Protein AF-A0A2D5ASS1-F1 (afdb_monomer)

Mean predicted aligned error: 7.37 Å

Secondary structure (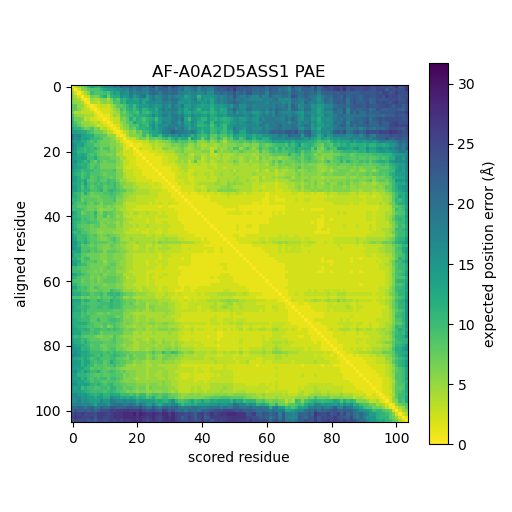DSSP, 8-state):
--HHHHHHHHHHHTT-HHHHHHHHHHHHHH-TT-HHHHHHHHHHHHHTT-HHHHHHHHHHHHHTT---HHHHHH-STTGGGTT-HHHHHHHHHHHHHH-GGG--

Radius of gyration: 13.67 Å; Cα contacts (8 Å, |Δi|>4): 107; chains: 1; bounding box: 31×24×42 Å

Sequence (104 aa):
MGVLVSLARVLTRLGLVEEGMKVDRRLVALMPRSPVVHYNLGCSLALTGRRRRALESLRQAIALGYDDPEFMRRDGDLACLRAEPVFAAMIAELVDRHSPISRN

Foldseek 3Di:
DPDLVCVLCVCVVVVNLVVSLVVLVVVCVVCVLALVSLQSNLLSCLQVVVQVSSLVSNVSSVVSPPQDLVCCQPPPSCVSVNPP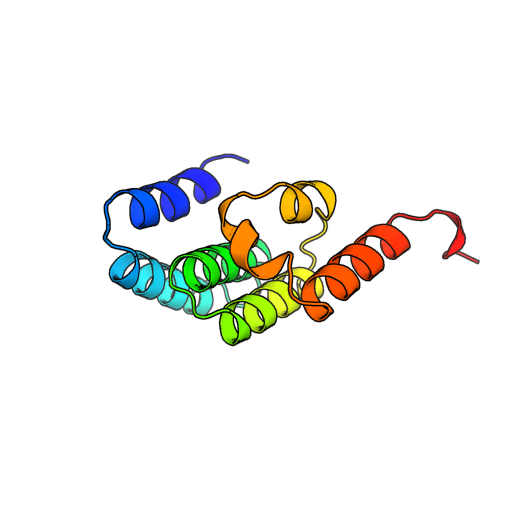VSNVVSSVVSVVVVDPPPPD

Structure (mmCIF, N/CA/C/O backbone):
data_AF-A0A2D5ASS1-F1
#
_entry.id   AF-A0A2D5ASS1-F1
#
loop_
_atom_site.group_PDB
_atom_site.id
_atom_site.type_symbol
_atom_site.label_atom_id
_atom_site.label_alt_id
_atom_site.label_comp_id
_atom_site.label_asym_id
_atom_site.label_entity_id
_atom_site.label_seq_id
_atom_site.pdbx_PDB_ins_code
_atom_site.Cartn_x
_atom_site.Cartn_y
_atom_site.Cartn_z
_atom_site.occupancy
_atom_site.B_iso_or_equiv
_atom_site.auth_seq_id
_atom_site.auth_comp_id
_atom_site.auth_asym_id
_atom_site.auth_atom_id
_atom_site.pdbx_PDB_model_num
ATOM 1 N N . MET A 1 1 ? -11.492 9.667 -11.702 1.00 41.19 1 MET A N 1
ATOM 2 C CA . MET A 1 1 ? -11.071 8.583 -10.784 1.00 41.19 1 MET A CA 1
ATOM 3 C C . MET A 1 1 ? -10.412 9.170 -9.525 1.00 41.19 1 MET A C 1
ATOM 5 O O . MET A 1 1 ? -9.208 9.070 -9.382 1.00 41.19 1 MET A O 1
ATOM 9 N N . GLY A 1 2 ? -11.154 9.850 -8.633 1.00 42.22 2 GLY A N 1
ATOM 10 C CA . GLY A 1 2 ? -10.546 10.624 -7.518 1.00 42.22 2 GLY A CA 1
ATOM 11 C C . GLY A 1 2 ? -11.245 10.523 -6.154 1.00 42.22 2 GLY A C 1
ATOM 12 O O . GLY A 1 2 ? -10.812 11.136 -5.179 1.00 42.22 2 GLY A O 1
ATOM 13 N N . VAL A 1 3 ? -12.325 9.745 -6.059 1.00 41.38 3 VAL A N 1
ATOM 14 C CA . VAL A 1 3 ? -13.168 9.716 -4.851 1.00 41.38 3 VAL A CA 1
ATOM 15 C C . VAL A 1 3 ? -12.657 8.694 -3.825 1.00 41.38 3 VAL A C 1
ATOM 17 O O . VAL A 1 3 ? -12.676 8.960 -2.628 1.00 41.38 3 VAL A O 1
ATOM 20 N N . LEU A 1 4 ? -12.105 7.561 -4.275 1.00 47.81 4 LEU A N 1
ATOM 21 C CA . LEU A 1 4 ? -11.665 6.477 -3.382 1.00 47.81 4 LEU A CA 1
ATOM 22 C C . LEU A 1 4 ? -10.315 6.757 -2.703 1.00 47.81 4 LEU A C 1
ATOM 24 O O . LEU A 1 4 ? -10.178 6.489 -1.512 1.00 47.81 4 LEU A O 1
ATOM 28 N N . VAL A 1 5 ? -9.375 7.393 -3.417 1.00 47.34 5 VAL A N 1
ATOM 29 C CA . VAL A 1 5 ? -8.119 7.923 -2.841 1.00 47.34 5 VAL A CA 1
ATOM 30 C C . VAL A 1 5 ? -8.423 8.904 -1.710 1.00 47.34 5 VAL A C 1
ATOM 32 O O . VAL A 1 5 ? -7.714 8.961 -0.711 1.00 47.34 5 VAL A O 1
ATOM 35 N N . SER A 1 6 ? -9.507 9.670 -1.841 1.00 50.38 6 SER A N 1
ATOM 36 C CA . SER A 1 6 ? -9.903 10.645 -0.831 1.00 50.38 6 SER A CA 1
ATOM 37 C C . SER A 1 6 ? -10.471 9.977 0.421 1.00 50.38 6 SER A C 1
ATOM 39 O O . SER A 1 6 ? -10.123 10.408 1.510 1.00 50.38 6 SER A O 1
ATOM 41 N N . LEU A 1 7 ? -11.265 8.906 0.309 1.00 57.72 7 LEU A N 1
ATOM 42 C CA . LEU A 1 7 ? -11.871 8.260 1.482 1.00 57.72 7 LEU A CA 1
ATOM 43 C C . LEU A 1 7 ? -10.841 7.536 2.363 1.00 57.72 7 LEU A C 1
ATOM 45 O O . LEU A 1 7 ? -10.804 7.772 3.569 1.00 57.72 7 LEU A O 1
ATOM 49 N N . ALA A 1 8 ? -9.973 6.713 1.767 1.00 54.66 8 ALA A N 1
ATOM 50 C CA . ALA A 1 8 ? -8.923 6.007 2.509 1.00 54.66 8 ALA A CA 1
ATOM 51 C C . ALA A 1 8 ? -7.939 7.000 3.157 1.00 54.66 8 ALA A C 1
ATOM 53 O O . ALA A 1 8 ? -7.634 6.909 4.344 1.00 54.66 8 ALA A O 1
ATOM 54 N N . ARG A 1 9 ? -7.536 8.041 2.416 1.00 57.50 9 ARG A N 1
ATOM 55 C CA . ARG A 1 9 ? -6.655 9.104 2.919 1.00 57.50 9 ARG A CA 1
ATOM 56 C C . ARG A 1 9 ? -7.307 9.955 4.012 1.00 57.50 9 ARG A C 1
ATOM 58 O O . ARG A 1 9 ? -6.605 10.400 4.916 1.00 57.50 9 ARG A O 1
ATOM 65 N N . VAL A 1 10 ? -8.618 10.203 3.945 1.00 58.94 10 VAL A N 1
ATOM 66 C CA . VAL A 1 10 ? -9.368 10.926 4.990 1.00 58.94 10 VAL A CA 1
ATOM 67 C C . VAL A 1 10 ? -9.429 10.098 6.273 1.00 58.94 10 VAL A C 1
ATOM 69 O O . VAL A 1 10 ? -9.150 10.636 7.341 1.00 58.94 10 VAL A O 1
ATOM 72 N N . LEU A 1 11 ? -9.702 8.795 6.179 1.00 55.88 11 LEU A N 1
ATOM 73 C CA . LEU A 1 11 ? -9.753 7.911 7.347 1.00 55.88 11 LEU A CA 1
ATOM 74 C C . LEU A 1 11 ? -8.377 7.742 8.004 1.00 55.88 11 LEU A C 1
ATOM 76 O O . LEU A 1 11 ? -8.273 7.816 9.228 1.00 55.88 11 LEU A O 1
ATOM 80 N N . THR A 1 12 ? -7.309 7.625 7.212 1.00 54.03 12 THR A N 1
ATOM 81 C CA . THR A 1 12 ? -5.952 7.530 7.763 1.00 54.03 12 THR A CA 1
ATOM 82 C C . THR A 1 12 ? -5.453 8.852 8.357 1.00 54.03 12 THR A C 1
ATOM 84 O O . THR A 1 12 ? -4.822 8.848 9.413 1.00 54.03 12 THR A O 1
ATOM 87 N N . ARG A 1 13 ? -5.762 10.006 7.741 1.00 55.50 13 ARG A N 1
ATOM 88 C CA . ARG A 1 13 ? -5.332 11.325 8.256 1.00 55.50 13 ARG A CA 1
ATOM 89 C C . ARG A 1 13 ? -6.046 11.758 9.532 1.00 55.50 13 ARG A C 1
ATOM 91 O O . ARG A 1 13 ? -5.490 12.562 10.271 1.00 55.50 13 ARG A O 1
ATOM 98 N N . LEU A 1 14 ? -7.240 11.238 9.808 1.00 57.44 14 LEU A N 1
ATOM 99 C CA . LEU A 1 14 ? -7.990 11.563 11.025 1.00 57.44 14 LEU A CA 1
ATOM 100 C C . LEU A 1 14 ? -7.486 10.815 12.276 1.00 57.44 14 LEU A C 1
ATOM 102 O O . LEU A 1 14 ? -8.125 10.885 13.319 1.00 57.44 14 LEU A O 1
ATOM 106 N N . GLY A 1 15 ? -6.363 10.086 12.199 1.00 55.19 15 GLY A N 1
ATOM 107 C CA . GLY A 1 15 ? -5.841 9.282 13.316 1.00 55.19 15 GLY A CA 1
ATOM 108 C C . GLY A 1 15 ? -6.645 8.004 13.579 1.00 55.19 15 GLY A C 1
ATOM 109 O O . GLY A 1 15 ? -6.324 7.231 14.475 1.00 55.19 15 GLY A O 1
ATOM 110 N N . LEU A 1 16 ? -7.658 7.742 12.753 1.00 62.00 16 LEU A N 1
ATOM 111 C CA . LEU A 1 16 ? -8.558 6.599 12.843 1.00 62.00 16 LEU A CA 1
ATOM 112 C C . LEU A 1 16 ? -8.057 5.435 11.987 1.00 62.00 16 LEU A C 1
ATOM 114 O O . LEU A 1 16 ? -8.838 4.762 11.317 1.00 62.00 16 LEU A O 1
ATOM 118 N N . VAL A 1 17 ? -6.746 5.195 11.980 1.00 62.62 17 VAL A N 1
ATOM 119 C CA . VAL A 1 17 ? -6.139 4.199 11.088 1.00 62.62 17 VAL A CA 1
ATOM 120 C C . VAL A 1 17 ? -6.716 2.794 11.332 1.00 62.62 17 VAL A C 1
ATOM 122 O O . VAL A 1 17 ? -6.888 2.017 10.395 1.00 62.62 17 VAL A O 1
ATOM 125 N N . GLU A 1 18 ? -7.134 2.490 12.566 1.00 65.44 18 GLU A N 1
ATOM 126 C CA . GLU A 1 18 ? -7.869 1.257 12.879 1.00 65.44 18 GLU A CA 1
ATOM 127 C C . GLU A 1 18 ? -9.295 1.214 12.301 1.00 65.44 18 GLU A C 1
ATOM 129 O O . GLU A 1 18 ? -9.735 0.156 11.844 1.00 65.44 18 GLU A O 1
ATOM 134 N N . GLU A 1 19 ? -10.017 2.337 12.264 1.00 67.06 19 GLU A N 1
ATOM 135 C CA . GLU A 1 19 ? -11.343 2.404 11.631 1.00 67.06 19 GLU A CA 1
ATOM 136 C C . GLU A 1 19 ? -11.233 2.342 10.106 1.00 67.06 19 GLU A C 1
ATOM 138 O O . GLU A 1 19 ? -12.023 1.649 9.466 1.00 67.06 19 GLU A O 1
ATOM 143 N N . GLY A 1 20 ? -10.205 2.973 9.525 1.00 68.81 20 GLY A N 1
ATOM 144 C CA . GLY A 1 20 ? -9.862 2.831 8.108 1.00 68.81 20 GLY A CA 1
ATOM 145 C C . GLY A 1 20 ? -9.679 1.364 7.725 1.00 68.81 20 GLY A C 1
ATOM 146 O O . GLY A 1 20 ? -10.312 0.877 6.793 1.00 68.81 20 GLY A O 1
ATOM 147 N N . MET A 1 21 ? -8.946 0.604 8.542 1.00 70.69 21 MET A N 1
ATOM 148 C CA . MET A 1 21 ? -8.798 -0.839 8.344 1.00 70.69 21 MET A CA 1
ATOM 149 C C . MET A 1 21 ? -10.113 -1.628 8.466 1.00 70.69 21 MET A C 1
ATOM 151 O O . MET A 1 21 ? -10.278 -2.638 7.775 1.00 70.69 21 MET A O 1
ATOM 155 N N . LYS A 1 22 ? -11.052 -1.230 9.338 1.00 75.12 22 LYS A N 1
ATOM 156 C CA . LYS A 1 22 ? -12.380 -1.875 9.425 1.00 75.12 22 LYS A CA 1
ATOM 157 C C . LYS A 1 22 ? -13.194 -1.621 8.157 1.00 75.12 22 LYS A C 1
ATOM 159 O O . LYS A 1 22 ? -13.821 -2.549 7.642 1.00 75.12 22 LYS A O 1
ATOM 164 N N . VAL A 1 23 ? -13.147 -0.393 7.641 1.00 72.81 23 VAL A N 1
ATOM 165 C CA . VAL A 1 23 ? -13.787 -0.014 6.377 1.00 72.81 23 VAL A CA 1
ATOM 166 C C . VAL A 1 23 ? -13.163 -0.781 5.215 1.00 72.81 23 VAL A C 1
ATOM 168 O O . VAL A 1 23 ? -13.898 -1.414 4.462 1.00 72.81 23 VAL A O 1
ATOM 171 N N . ASP A 1 24 ? -11.835 -0.832 5.122 1.00 71.81 24 ASP A N 1
ATOM 172 C CA . ASP A 1 24 ? -11.131 -1.551 4.056 1.00 71.81 24 ASP A CA 1
ATOM 173 C C . ASP A 1 24 ? -11.452 -3.048 4.070 1.00 71.81 24 ASP A C 1
ATOM 175 O O . ASP A 1 24 ? -11.736 -3.630 3.026 1.00 71.81 24 ASP A O 1
ATOM 179 N N . ARG A 1 25 ? -11.514 -3.688 5.246 1.00 74.19 25 ARG A N 1
ATOM 180 C CA . ARG A 1 25 ? -11.935 -5.099 5.352 1.00 74.19 25 ARG A CA 1
ATOM 181 C C . ARG A 1 25 ? -13.365 -5.317 4.875 1.00 74.19 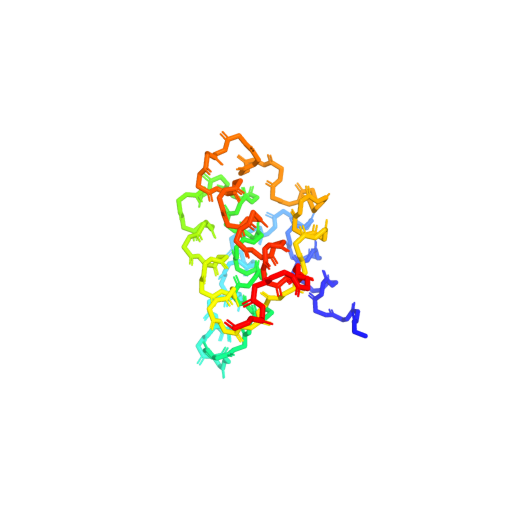25 ARG A C 1
ATOM 183 O O . ARG A 1 25 ? -13.646 -6.318 4.219 1.00 74.19 25 ARG A O 1
ATOM 190 N N . ARG A 1 26 ? -14.270 -4.390 5.192 1.00 78.69 26 ARG A N 1
ATOM 191 C CA . ARG A 1 26 ? -15.657 -4.458 4.724 1.00 78.69 26 ARG A CA 1
ATOM 192 C C . ARG A 1 26 ? -15.738 -4.234 3.216 1.00 78.69 26 ARG A C 1
ATOM 194 O O . ARG A 1 26 ? -16.489 -4.935 2.549 1.00 78.69 26 ARG A O 1
ATOM 201 N N . LEU A 1 27 ? -14.934 -3.326 2.669 1.00 76.81 27 LEU A N 1
ATOM 202 C CA . LEU A 1 27 ? -14.831 -3.104 1.229 1.00 76.81 27 LEU A CA 1
ATOM 203 C C . LEU A 1 27 ? -14.253 -4.322 0.508 1.00 76.81 27 LEU A C 1
ATOM 205 O O . LEU A 1 27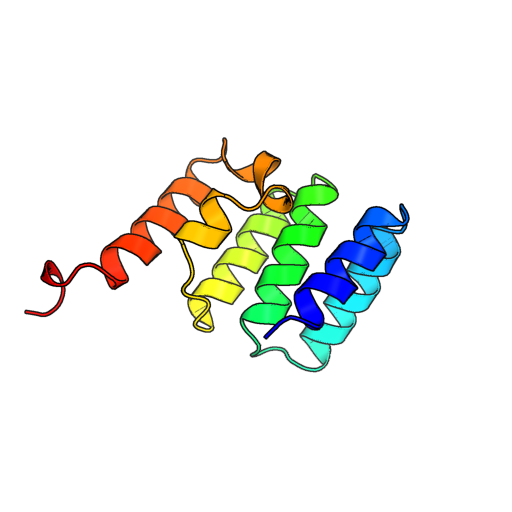 ? -14.782 -4.684 -0.535 1.00 76.81 27 LEU A O 1
ATOM 209 N N . VAL A 1 28 ? -13.243 -4.999 1.066 1.00 80.50 28 VAL A N 1
ATOM 210 C CA . VAL A 1 28 ? -12.731 -6.267 0.515 1.00 80.50 28 VAL A CA 1
ATOM 211 C C . VAL A 1 28 ? -13.818 -7.341 0.528 1.00 80.50 28 VAL A C 1
ATOM 213 O O . VAL A 1 28 ? -13.949 -8.076 -0.443 1.00 80.50 28 VAL A O 1
ATOM 216 N N . ALA A 1 29 ? -14.636 -7.419 1.581 1.00 81.56 29 ALA A N 1
ATOM 217 C CA . ALA A 1 29 ? -15.751 -8.366 1.628 1.00 81.56 29 ALA A CA 1
ATOM 218 C C . ALA A 1 29 ? -16.839 -8.056 0.580 1.00 81.56 29 ALA A C 1
ATOM 220 O O . ALA A 1 29 ? -17.408 -8.974 -0.004 1.00 81.56 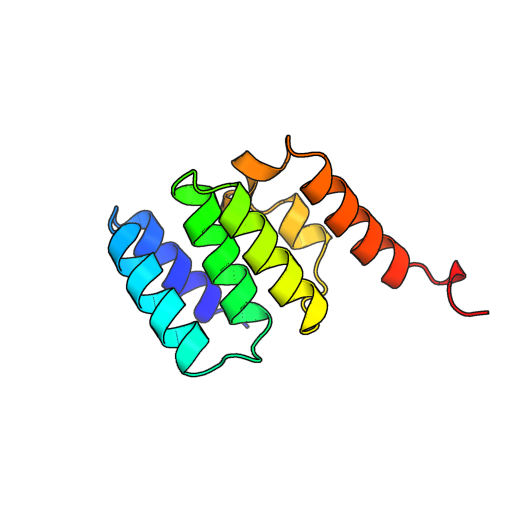29 ALA A O 1
ATOM 221 N N . LEU A 1 30 ? -17.115 -6.774 0.325 1.00 81.38 30 LEU A N 1
ATOM 222 C CA . LEU A 1 30 ? -18.114 -6.333 -0.656 1.00 81.38 30 LEU A CA 1
ATOM 223 C C . LEU A 1 30 ? -17.603 -6.408 -2.102 1.00 81.38 30 LEU A C 1
ATOM 225 O O . LEU A 1 30 ? -18.371 -6.674 -3.022 1.00 81.38 30 LEU A O 1
ATOM 229 N N . MET A 1 31 ? -16.313 -6.155 -2.310 1.00 81.69 31 MET A N 1
ATOM 230 C CA . MET A 1 31 ? -15.670 -6.068 -3.620 1.00 81.69 31 MET A CA 1
ATOM 231 C C . MET A 1 31 ? -14.348 -6.852 -3.631 1.00 81.69 31 MET A C 1
ATOM 233 O O . MET A 1 31 ? -13.280 -6.273 -3.848 1.00 81.69 31 MET A O 1
ATOM 237 N N . PRO A 1 32 ? -14.390 -8.186 -3.456 1.00 86.44 32 PRO A N 1
ATOM 238 C CA . PRO A 1 32 ? -13.187 -9.007 -3.292 1.00 86.44 32 PRO A CA 1
ATOM 239 C C . PRO A 1 32 ? -12.296 -9.051 -4.535 1.00 86.44 32 PRO A C 1
ATOM 241 O O . PRO A 1 32 ? -11.123 -9.403 -4.441 1.00 86.44 32 PRO A O 1
ATOM 244 N N . ARG A 1 33 ? -12.844 -8.695 -5.700 1.00 89.19 33 ARG A N 1
ATOM 245 C CA . ARG A 1 33 ? -12.146 -8.668 -6.991 1.00 89.19 33 ARG A CA 1
ATOM 246 C C . ARG A 1 33 ? -11.712 -7.270 -7.427 1.00 89.19 33 ARG A C 1
ATOM 248 O O . ARG A 1 33 ? -11.238 -7.119 -8.544 1.00 89.19 33 ARG A O 1
ATOM 255 N N . SER A 1 34 ? -11.892 -6.249 -6.588 1.00 86.56 34 SER A N 1
ATOM 256 C CA . SER A 1 34 ? -11.496 -4.888 -6.946 1.00 86.56 34 SER A CA 1
ATOM 257 C C . SER A 1 34 ? -10.006 -4.668 -6.663 1.00 86.56 34 SER A C 1
ATOM 259 O O . SER A 1 34 ? -9.625 -4.639 -5.488 1.00 86.56 34 SER A O 1
ATOM 261 N N . PRO A 1 35 ? -9.156 -4.464 -7.689 1.00 89.56 35 PRO A N 1
ATOM 262 C CA . PRO A 1 35 ? -7.730 -4.205 -7.483 1.00 89.56 35 PRO A CA 1
ATOM 263 C C . PRO A 1 35 ? -7.491 -2.959 -6.619 1.00 89.56 35 PRO A C 1
ATOM 265 O O . PRO A 1 35 ? -6.630 -2.959 -5.745 1.00 89.56 35 PRO A O 1
ATOM 268 N N . VAL A 1 36 ? -8.316 -1.922 -6.793 1.00 86.25 36 VAL A N 1
ATOM 269 C CA . VAL A 1 36 ? -8.221 -0.656 -6.045 1.00 86.25 36 VAL A CA 1
ATOM 270 C C . VAL A 1 36 ? -8.479 -0.852 -4.550 1.00 86.25 36 VAL A C 1
ATOM 272 O O . VAL A 1 36 ? -7.841 -0.214 -3.719 1.00 86.25 36 VAL A O 1
ATOM 275 N N . VAL A 1 37 ? -9.401 -1.744 -4.182 1.00 86.38 37 VAL A N 1
ATOM 276 C CA . VAL A 1 37 ? -9.722 -1.999 -2.770 1.00 86.38 37 VAL A CA 1
ATOM 277 C C . VAL A 1 37 ? -8.563 -2.705 -2.067 1.00 86.38 37 VAL A C 1
ATOM 279 O O . VAL A 1 37 ? -8.196 -2.326 -0.95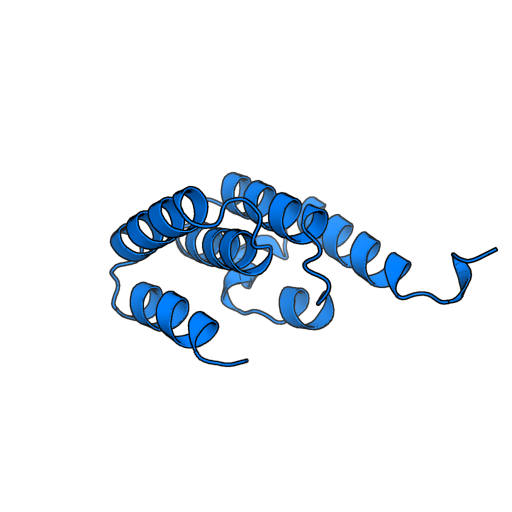6 1.00 86.38 37 VAL A O 1
ATOM 282 N N . HIS A 1 38 ? -7.948 -3.688 -2.726 1.00 89.50 38 HIS A N 1
ATOM 283 C CA . HIS A 1 38 ? -6.754 -4.359 -2.205 1.00 89.50 38 HIS A CA 1
ATOM 284 C C . HIS A 1 38 ? -5.545 -3.423 -2.133 1.00 89.50 38 HIS A C 1
ATOM 286 O O . HIS A 1 38 ? -4.779 -3.494 -1.173 1.00 89.50 38 HIS A O 1
ATOM 292 N N . TYR A 1 39 ? -5.414 -2.498 -3.090 1.00 91.06 39 TYR A N 1
ATOM 293 C CA . TYR A 1 39 ? -4.392 -1.454 -3.053 1.00 91.06 39 TYR A CA 1
ATOM 294 C C . TYR A 1 39 ? -4.554 -0.551 -1.824 1.00 91.06 39 TYR A C 1
ATOM 296 O O . TYR A 1 39 ? -3.624 -0.410 -1.032 1.00 91.06 39 TYR A O 1
ATOM 304 N N . ASN A 1 40 ? -5.762 -0.019 -1.611 1.00 85.19 40 ASN A N 1
ATOM 305 C CA . ASN A 1 40 ? -6.063 0.854 -0.475 1.00 85.19 40 ASN A CA 1
ATOM 306 C C . ASN A 1 40 ? -5.838 0.149 0.871 1.00 85.19 40 ASN A C 1
ATOM 308 O O . ASN A 1 40 ? -5.242 0.735 1.775 1.00 85.19 40 ASN A O 1
ATOM 312 N N . LEU A 1 41 ? -6.231 -1.127 0.984 1.00 87.12 41 LEU A N 1
ATOM 313 C CA . LEU A 1 41 ? -5.927 -1.938 2.164 1.00 87.12 41 LEU A CA 1
ATOM 314 C C . LEU A 1 41 ? -4.408 -2.054 2.383 1.00 87.12 41 LEU A C 1
ATOM 316 O O . LEU A 1 41 ? -3.939 -1.962 3.519 1.00 87.12 41 LEU A O 1
ATOM 320 N N . GLY A 1 42 ? -3.637 -2.225 1.305 1.00 90.31 42 GLY A N 1
ATOM 321 C CA . GLY A 1 42 ? -2.177 -2.187 1.327 1.00 90.31 42 GLY A CA 1
ATOM 322 C C . GLY A 1 42 ? -1.628 -0.884 1.912 1.00 90.31 42 GLY A C 1
ATOM 323 O O . GLY A 1 42 ? -0.809 -0.936 2.831 1.00 90.31 42 GLY A O 1
ATOM 324 N N . CYS A 1 43 ? -2.126 0.269 1.458 1.00 88.19 43 CYS A N 1
ATOM 325 C CA . CYS A 1 43 ? -1.737 1.585 1.978 1.00 88.19 43 CYS A CA 1
ATOM 326 C C . CYS A 1 43 ? -2.053 1.734 3.475 1.00 88.19 43 CYS A C 1
ATOM 328 O O . CYS A 1 43 ? -1.169 2.068 4.265 1.00 88.19 43 CYS A O 1
ATOM 330 N N . SER A 1 44 ? -3.271 1.395 3.906 1.00 84.25 44 SER A N 1
ATOM 331 C CA . SER A 1 44 ? -3.667 1.440 5.323 1.00 84.25 44 SER A CA 1
ATOM 332 C C . SER A 1 44 ? -2.793 0.536 6.205 1.00 84.25 44 SER A C 1
ATOM 334 O O . SER A 1 44 ? -2.391 0.902 7.314 1.00 84.25 44 SER A O 1
ATOM 336 N N . LEU A 1 45 ? -2.440 -0.657 5.717 1.00 87.75 45 LEU A N 1
ATOM 337 C CA . LEU A 1 45 ? -1.547 -1.577 6.425 1.00 87.75 45 LEU A CA 1
ATOM 338 C C . LEU A 1 45 ? -0.101 -1.062 6.480 1.00 87.75 45 LEU A C 1
ATOM 340 O O . LEU A 1 45 ? 0.580 -1.264 7.487 1.00 87.75 45 LEU A O 1
ATOM 344 N N . ALA A 1 46 ? 0.372 -0.382 5.436 1.00 89.25 46 ALA A N 1
ATOM 345 C CA . ALA A 1 46 ? 1.696 0.231 5.408 1.00 89.25 46 ALA A CA 1
ATOM 346 C C . ALA A 1 46 ? 1.805 1.369 6.440 1.00 89.25 46 ALA A C 1
ATOM 348 O O . ALA A 1 46 ? 2.748 1.394 7.238 1.00 89.25 46 ALA A O 1
ATOM 349 N N . LEU A 1 47 ? 0.788 2.231 6.508 1.00 85.31 47 LEU A N 1
ATOM 350 C CA . LEU A 1 47 ? 0.703 3.355 7.449 1.00 85.31 47 LEU A CA 1
ATOM 351 C C . LEU A 1 47 ? 0.599 2.908 8.917 1.00 85.31 47 LEU A C 1
ATOM 353 O O . LEU A 1 47 ? 1.097 3.591 9.807 1.00 85.31 47 LEU A O 1
ATOM 357 N N . THR A 1 48 ? 0.027 1.728 9.184 1.00 83.12 48 THR A N 1
ATOM 358 C CA . THR A 1 48 ? -0.012 1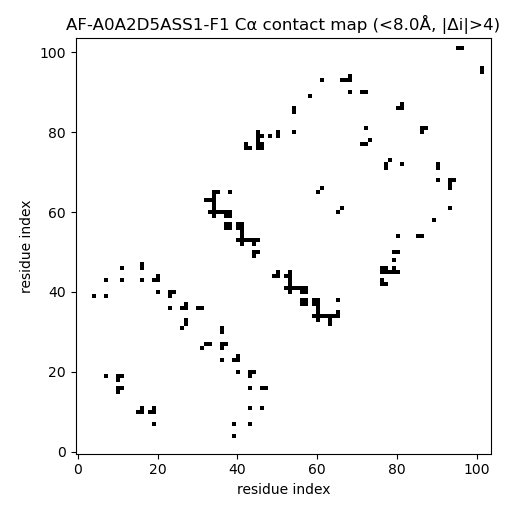.110 10.531 1.00 83.12 48 THR A CA 1
ATOM 359 C C . THR A 1 48 ? 1.217 0.260 10.868 1.00 83.12 48 THR A C 1
ATOM 361 O O . THR A 1 48 ? 1.235 -0.457 11.876 1.00 83.12 48 THR A O 1
ATOM 364 N N . GLY A 1 49 ? 2.246 0.270 10.015 1.00 85.88 49 GLY A N 1
ATOM 365 C CA . GLY A 1 49 ? 3.465 -0.518 10.203 1.00 85.88 49 GLY A CA 1
ATOM 366 C C . GLY A 1 49 ? 3.276 -2.029 10.023 1.00 85.88 49 GLY A C 1
ATOM 367 O O . GLY A 1 49 ? 4.195 -2.804 10.287 1.00 85.88 49 GLY A O 1
ATOM 368 N N . ARG A 1 50 ? 2.115 -2.491 9.543 1.00 89.69 50 ARG A N 1
ATOM 369 C CA . ARG A 1 50 ? 1.822 -3.905 9.247 1.00 89.69 50 ARG A CA 1
ATOM 370 C C . ARG A 1 50 ? 2.410 -4.309 7.887 1.00 89.69 50 ARG A C 1
ATOM 372 O O . ARG A 1 50 ? 1.702 -4.835 7.028 1.00 89.69 50 ARG A O 1
ATOM 379 N N . ARG A 1 51 ? 3.722 -4.108 7.714 1.00 92.69 51 ARG A N 1
ATOM 380 C CA . ARG A 1 51 ? 4.436 -4.200 6.423 1.00 92.69 51 ARG A CA 1
ATOM 381 C C . ARG A 1 51 ? 4.171 -5.493 5.652 1.00 92.69 51 ARG A C 1
ATOM 383 O O . ARG A 1 51 ? 3.805 -5.447 4.484 1.00 92.69 51 ARG A O 1
ATOM 390 N N . ARG A 1 52 ? 4.265 -6.650 6.317 1.00 92.25 52 ARG A N 1
ATOM 391 C CA . ARG A 1 52 ? 4.029 -7.958 5.677 1.00 92.25 52 ARG A CA 1
ATOM 392 C C . ARG A 1 52 ? 2.624 -8.074 5.072 1.00 92.25 52 ARG A C 1
ATOM 394 O O . ARG A 1 52 ? 2.481 -8.488 3.929 1.00 92.25 52 ARG A O 1
ATOM 401 N N . ARG A 1 53 ? 1.591 -7.668 5.818 1.00 90.88 53 ARG A N 1
ATOM 402 C CA . ARG A 1 53 ? 0.196 -7.724 5.341 1.00 90.88 53 ARG A CA 1
ATOM 403 C C . ARG A 1 53 ? -0.071 -6.690 4.247 1.00 90.88 53 ARG A C 1
ATOM 405 O O . ARG A 1 53 ? -0.893 -6.936 3.366 1.00 90.88 53 ARG A O 1
ATOM 412 N N . ALA A 1 54 ? 0.614 -5.547 4.304 1.00 92.81 54 ALA A N 1
ATOM 413 C CA . ALA A 1 54 ? 0.554 -4.543 3.250 1.00 92.81 54 ALA A CA 1
ATOM 414 C C . ALA A 1 54 ? 1.043 -5.129 1.919 1.00 92.81 54 ALA A C 1
ATOM 416 O O . ALA A 1 54 ? 0.316 -5.082 0.934 1.00 92.81 54 ALA A O 1
ATOM 417 N N . LEU A 1 55 ? 2.214 -5.778 1.920 1.00 95.00 55 LEU A N 1
ATOM 418 C CA . LEU A 1 55 ? 2.767 -6.453 0.740 1.00 95.00 55 LEU A CA 1
ATOM 419 C C . LEU A 1 55 ? 1.828 -7.537 0.192 1.00 95.00 55 LEU A C 1
ATOM 421 O O . LEU A 1 55 ? 1.619 -7.608 -1.014 1.00 95.00 55 LEU A O 1
ATOM 425 N N . GLU A 1 56 ? 1.220 -8.351 1.059 1.00 94.81 56 GLU A N 1
ATOM 426 C CA . GLU A 1 56 ? 0.227 -9.355 0.642 1.00 94.81 56 GLU A CA 1
ATOM 427 C C . GLU A 1 56 ? -0.968 -8.713 -0.083 1.00 94.81 56 GLU A C 1
ATOM 429 O O . GLU A 1 56 ? -1.374 -9.191 -1.143 1.00 94.81 56 GLU A O 1
ATOM 434 N N . SER A 1 57 ? -1.486 -7.601 0.448 1.00 92.69 57 SER A N 1
ATOM 435 C CA . SER A 1 57 ? -2.633 -6.887 -0.133 1.00 92.69 57 SER A CA 1
ATOM 436 C C . SER A 1 57 ? -2.266 -6.219 -1.463 1.00 92.69 57 SER A C 1
ATOM 438 O O . SER A 1 57 ? -3.001 -6.330 -2.440 1.00 92.69 57 SER A O 1
ATOM 440 N N . LEU A 1 58 ? -1.083 -5.605 -1.548 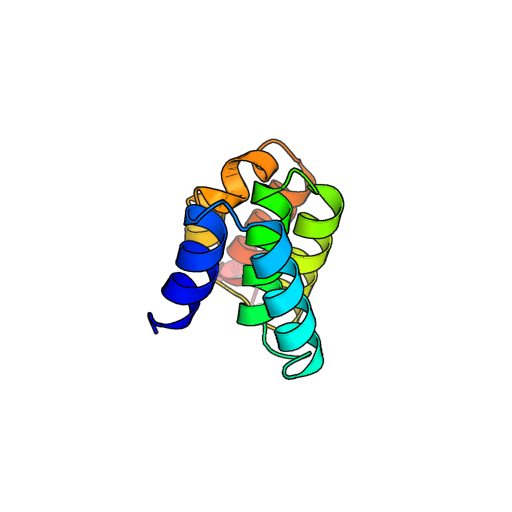1.00 93.56 58 LEU A N 1
ATOM 441 C CA . LEU A 1 58 ? -0.567 -5.030 -2.794 1.00 93.56 58 LEU A CA 1
ATOM 442 C C . LEU A 1 58 ? -0.359 -6.099 -3.872 1.00 93.56 58 LEU A C 1
ATOM 444 O O . LEU A 1 58 ? -0.720 -5.891 -5.027 1.00 93.56 58 LEU A O 1
ATOM 448 N N . ARG A 1 59 ? 0.143 -7.281 -3.501 1.00 94.56 59 ARG A N 1
ATOM 449 C CA . ARG A 1 59 ? 0.282 -8.409 -4.429 1.00 94.56 59 ARG A CA 1
ATOM 450 C C . ARG A 1 59 ? -1.074 -8.881 -4.955 1.00 94.56 59 ARG A C 1
ATOM 452 O O . ARG A 1 59 ? -1.187 -9.198 -6.137 1.00 94.56 59 ARG A O 1
ATOM 459 N N . GLN A 1 60 ? -2.107 -8.906 -4.109 1.00 94.06 60 GLN A N 1
ATOM 460 C CA . GLN A 1 60 ? -3.475 -9.193 -4.552 1.00 94.06 60 GLN A CA 1
ATOM 461 C C . GLN A 1 60 ? -4.009 -8.111 -5.492 1.00 94.06 60 GLN A C 1
ATOM 463 O O . GLN A 1 60 ? -4.611 -8.451 -6.507 1.00 94.06 60 GLN A O 1
ATOM 468 N N . ALA A 1 61 ? -3.747 -6.834 -5.208 1.00 93.12 61 ALA A N 1
ATOM 469 C CA . ALA A 1 61 ? -4.117 -5.737 -6.097 1.00 93.12 61 ALA A CA 1
ATOM 470 C C . ALA A 1 61 ? -3.510 -5.927 -7.496 1.00 93.12 61 ALA A C 1
ATOM 472 O O . ALA A 1 61 ? -4.237 -5.903 -8.486 1.00 93.12 61 ALA A O 1
ATOM 473 N N . ILE A 1 62 ? -2.205 -6.209 -7.569 1.00 93.75 62 ILE A N 1
ATOM 474 C CA . ILE A 1 62 ? -1.476 -6.462 -8.822 1.00 93.75 62 ILE A CA 1
ATOM 475 C C . ILE A 1 62 ? -2.036 -7.682 -9.565 1.00 93.75 62 ILE A C 1
ATOM 477 O O . ILE A 1 62 ? -2.234 -7.639 -10.779 1.00 93.75 62 ILE A O 1
ATOM 481 N N . ALA A 1 63 ? -2.333 -8.769 -8.848 1.00 92.62 63 ALA A N 1
ATOM 482 C CA . ALA A 1 63 ? -2.931 -9.969 -9.435 1.00 92.62 63 ALA A CA 1
ATOM 483 C C . ALA A 1 63 ? -4.351 -9.726 -9.982 1.00 92.62 63 ALA A C 1
ATOM 485 O O . ALA A 1 63 ? -4.771 -10.391 -10.925 1.00 92.62 63 ALA A O 1
ATOM 486 N N . LEU A 1 64 ? -5.085 -8.770 -9.406 1.00 91.38 64 LEU A N 1
ATOM 487 C CA . LEU A 1 64 ? -6.421 -8.358 -9.844 1.00 91.38 64 LEU A CA 1
ATOM 488 C C . LEU A 1 64 ? -6.397 -7.263 -10.925 1.00 91.38 64 LEU A C 1
ATOM 490 O O . LEU A 1 64 ? -7.460 -6.782 -11.316 1.00 91.38 64 LEU A O 1
ATOM 494 N N . GLY A 1 65 ? -5.214 -6.874 -11.412 1.00 89.31 65 GLY A N 1
ATOM 495 C CA . GLY A 1 65 ? -5.054 -5.913 -12.505 1.00 89.31 65 GLY A CA 1
ATOM 496 C C . GLY A 1 65 ? -4.757 -4.479 -12.069 1.00 89.31 65 GLY A C 1
ATOM 497 O O . GLY A 1 65 ? -4.955 -3.560 -12.856 1.00 89.31 65 GLY A O 1
ATOM 498 N N . TYR A 1 66 ? -4.305 -4.257 -10.831 1.00 90.25 66 TYR A N 1
ATOM 499 C CA . TYR A 1 66 ? -3.684 -2.981 -10.481 1.00 90.25 66 TYR A CA 1
ATOM 500 C C . TYR A 1 66 ? -2.365 -2.839 -11.247 1.00 90.25 66 TYR A C 1
ATOM 502 O O . TYR A 1 66 ? -1.473 -3.670 -11.081 1.00 90.25 66 TYR A O 1
ATOM 510 N N . ASP A 1 67 ? -2.248 -1.793 -12.058 1.00 87.69 67 ASP A N 1
ATOM 511 C CA . ASP A 1 67 ? -1.160 -1.645 -13.026 1.00 87.69 67 ASP A CA 1
ATOM 512 C C . ASP A 1 67 ? -0.679 -0.189 -13.106 1.00 87.69 67 ASP A C 1
ATOM 514 O O . ASP A 1 67 ? -0.730 0.460 -14.144 1.00 87.69 67 ASP A O 1
ATOM 518 N N . ASP A 1 68 ? -0.272 0.367 -11.961 1.00 88.12 68 ASP A N 1
ATOM 519 C CA . ASP A 1 68 ? 0.308 1.716 -11.884 1.00 88.12 68 ASP A CA 1
ATOM 520 C C . ASP A 1 68 ? 1.596 1.716 -11.035 1.00 88.12 68 ASP A C 1
ATOM 522 O O . ASP A 1 68 ? 1.600 2.156 -9.877 1.00 88.12 68 ASP A O 1
ATOM 526 N N . PRO A 1 69 ? 2.706 1.167 -11.569 1.00 89.38 69 PRO A N 1
ATOM 527 C CA . PRO A 1 69 ? 3.967 1.051 -10.835 1.00 89.38 69 PRO A CA 1
ATOM 528 C C . PRO A 1 69 ? 4.592 2.400 -10.465 1.00 89.38 69 PRO A C 1
ATOM 530 O O . PRO A 1 69 ? 5.259 2.505 -9.431 1.00 89.38 69 PRO A O 1
ATOM 533 N N . GLU A 1 70 ? 4.401 3.434 -11.286 1.00 88.88 70 GLU A N 1
ATOM 534 C CA . GLU A 1 70 ? 4.957 4.764 -11.020 1.00 88.88 70 GLU A CA 1
ATOM 535 C C . GLU A 1 70 ? 4.233 5.442 -9.855 1.00 88.88 70 GLU A C 1
ATOM 537 O O . GLU A 1 70 ? 4.897 6.026 -8.988 1.00 88.88 70 GLU A O 1
ATOM 542 N N . PHE A 1 71 ? 2.904 5.301 -9.765 1.00 88.06 71 PHE A N 1
ATOM 543 C CA . PHE A 1 71 ? 2.161 5.751 -8.593 1.00 88.06 71 PHE A CA 1
ATOM 544 C C . PHE A 1 71 ? 2.600 4.997 -7.338 1.00 88.06 71 PHE A C 1
ATOM 546 O O . PHE A 1 71 ? 2.981 5.639 -6.362 1.00 88.06 71 PHE A O 1
ATOM 553 N N . MET A 1 72 ? 2.667 3.659 -7.376 1.00 89.94 72 MET A N 1
ATOM 554 C CA . MET A 1 72 ? 3.095 2.857 -6.216 1.00 89.94 72 MET A CA 1
ATOM 555 C C . MET A 1 72 ? 4.480 3.258 -5.702 1.00 89.94 72 MET A C 1
ATOM 557 O O . MET A 1 72 ? 4.702 3.339 -4.494 1.00 89.94 72 MET A O 1
ATOM 561 N N . ARG A 1 73 ? 5.430 3.527 -6.609 1.00 89.62 73 ARG A N 1
ATOM 562 C CA . ARG A 1 73 ? 6.798 3.916 -6.237 1.00 89.62 73 ARG A CA 1
ATOM 563 C C . ARG A 1 73 ? 6.836 5.267 -5.523 1.00 89.62 73 ARG A C 1
ATOM 565 O O . ARG A 1 73 ? 7.662 5.459 -4.630 1.00 89.62 73 ARG A O 1
ATOM 572 N N . ARG A 1 74 ? 5.976 6.207 -5.923 1.00 89.62 74 ARG A N 1
ATOM 573 C CA . ARG A 1 74 ? 5.951 7.583 -5.401 1.00 89.62 74 ARG A CA 1
ATOM 574 C C . ARG A 1 74 ? 4.960 7.784 -4.260 1.00 89.62 74 ARG A C 1
ATOM 576 O O . ARG A 1 74 ? 5.120 8.759 -3.526 1.00 89.62 74 ARG A O 1
ATOM 583 N N . ASP A 1 75 ? 4.018 6.864 -4.064 1.00 88.50 75 ASP A N 1
ATOM 584 C CA . ASP A 1 75 ? 3.026 6.934 -2.995 1.00 88.50 75 ASP A CA 1
ATOM 585 C C . ASP A 1 75 ? 3.719 7.005 -1.626 1.00 88.50 75 ASP A C 1
ATOM 587 O O . ASP A 1 75 ? 4.572 6.177 -1.282 1.00 88.50 75 ASP A O 1
ATOM 591 N N . GLY A 1 76 ? 3.401 8.059 -0.875 1.00 87.81 76 GLY A N 1
ATOM 592 C CA . GLY A 1 76 ? 3.951 8.307 0.452 1.00 87.81 76 GLY A CA 1
ATOM 593 C C . GLY A 1 76 ? 3.462 7.292 1.480 1.00 87.81 76 GLY A C 1
ATOM 594 O O . GLY A 1 76 ? 4.206 6.967 2.404 1.00 87.81 76 GLY A O 1
ATOM 595 N N . ASP A 1 77 ? 2.273 6.723 1.278 1.00 85.8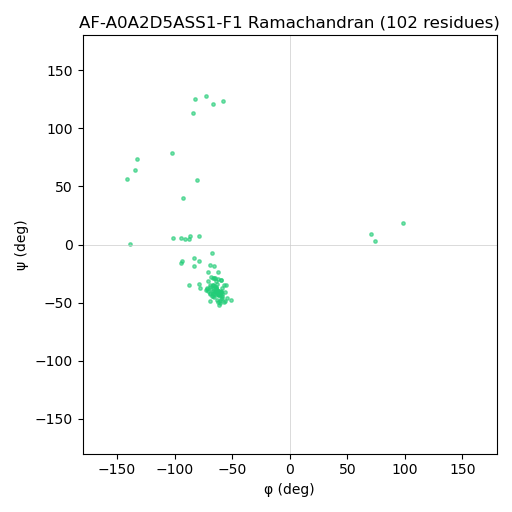8 77 ASP A N 1
ATOM 596 C CA . ASP A 1 77 ? 1.686 5.740 2.189 1.00 85.88 77 ASP A CA 1
ATOM 597 C C . ASP A 1 77 ? 2.498 4.435 2.200 1.00 85.88 77 ASP A C 1
ATOM 599 O O . ASP A 1 77 ? 2.604 3.752 3.220 1.00 85.88 77 ASP A O 1
ATOM 603 N N . LEU A 1 78 ? 3.156 4.133 1.078 1.00 89.81 78 LEU A N 1
ATOM 604 C CA . LEU A 1 78 ? 4.003 2.955 0.891 1.00 89.81 78 LEU A CA 1
ATOM 605 C C . LEU A 1 78 ? 5.483 3.228 1.178 1.00 89.81 78 LEU A C 1
ATOM 607 O O . LEU A 1 78 ? 6.320 2.345 0.983 1.00 89.81 78 LEU A O 1
ATOM 611 N N . ALA A 1 79 ? 5.839 4.423 1.666 1.00 89.81 79 ALA A N 1
ATOM 612 C CA . ALA A 1 79 ? 7.231 4.794 1.921 1.00 89.81 79 ALA A CA 1
ATOM 613 C C . ALA A 1 79 ? 7.947 3.798 2.849 1.00 89.81 79 ALA A C 1
ATOM 615 O O . ALA A 1 79 ? 9.119 3.490 2.633 1.00 89.81 79 ALA A O 1
ATOM 616 N N . CYS A 1 80 ? 7.235 3.229 3.828 1.00 89.56 80 CYS A N 1
ATOM 617 C CA . CYS A 1 80 ? 7.788 2.239 4.753 1.00 89.56 80 CYS A CA 1
ATOM 618 C C . CYS A 1 80 ? 8.105 0.879 4.101 1.00 89.56 80 CYS A C 1
ATOM 620 O O . CYS A 1 80 ? 8.863 0.102 4.679 1.00 89.56 80 CYS A O 1
ATOM 622 N N . LEU A 1 81 ? 7.546 0.594 2.918 1.00 92.44 81 LEU A N 1
ATOM 623 C CA . LEU A 1 81 ? 7.768 -0.639 2.158 1.00 92.44 81 LEU A CA 1
ATOM 624 C C . LEU A 1 81 ? 8.887 -0.502 1.125 1.00 92.44 81 LEU A C 1
ATOM 626 O O . LEU A 1 81 ? 9.372 -1.511 0.632 1.00 92.44 81 LEU A O 1
ATOM 630 N N . ARG A 1 82 ? 9.335 0.719 0.805 1.00 89.75 82 ARG A N 1
ATOM 631 C CA . ARG A 1 82 ? 10.379 0.950 -0.214 1.00 89.75 82 ARG A CA 1
ATOM 632 C C . ARG A 1 82 ? 11.725 0.310 0.133 1.00 89.75 82 ARG A C 1
ATOM 634 O O . ARG A 1 82 ? 12.510 0.043 -0.767 1.00 89.75 82 ARG A O 1
ATOM 641 N N . ALA A 1 83 ? 11.981 0.074 1.419 1.00 89.06 83 ALA A N 1
ATOM 642 C CA . ALA A 1 83 ? 13.166 -0.636 1.893 1.00 89.06 83 ALA A CA 1
ATOM 643 C C . ALA A 1 83 ? 13.051 -2.166 1.755 1.00 89.06 83 ALA A C 1
ATOM 645 O O . ALA A 1 83 ? 14.053 -2.865 1.879 1.00 89.06 83 ALA A O 1
ATOM 646 N N . GLU A 1 84 ? 11.848 -2.699 1.520 1.00 92.12 84 GLU A N 1
ATOM 647 C CA . GLU A 1 84 ? 11.620 -4.136 1.406 1.00 92.12 84 GLU A CA 1
ATOM 648 C C . GLU A 1 84 ? 11.963 -4.605 -0.020 1.00 92.12 84 GLU A C 1
ATOM 650 O O . GLU A 1 84 ? 11.372 -4.115 -0.990 1.00 92.12 84 GLU A O 1
ATOM 655 N N . PRO A 1 85 ? 12.849 -5.603 -0.193 1.00 92.19 85 PRO A N 1
ATOM 656 C CA . PRO A 1 85 ? 13.249 -6.080 -1.520 1.00 92.19 85 PRO A CA 1
ATOM 657 C C . PRO A 1 85 ? 12.066 -6.658 -2.308 1.00 92.19 85 PRO A C 1
ATOM 659 O O . PRO A 1 85 ? 12.006 -6.548 -3.531 1.00 92.19 85 PRO A O 1
ATOM 662 N N . VAL A 1 86 ? 11.079 -7.217 -1.600 1.00 92.56 86 VAL A N 1
ATOM 663 C CA . VAL A 1 86 ? 9.851 -7.750 -2.200 1.00 92.56 86 VAL A CA 1
ATOM 664 C C . VAL A 1 86 ? 9.039 -6.641 -2.874 1.00 92.56 86 VAL A C 1
ATOM 666 O O . VAL A 1 86 ? 8.481 -6.862 -3.943 1.00 92.56 86 VAL A O 1
ATOM 669 N N . PHE A 1 87 ? 8.994 -5.437 -2.293 1.00 93.19 87 PHE A N 1
ATOM 670 C CA . PHE A 1 87 ? 8.288 -4.308 -2.898 1.00 93.19 87 PHE A CA 1
ATOM 671 C C . PHE A 1 87 ? 8.964 -3.871 -4.200 1.00 93.19 87 PHE A C 1
ATOM 673 O O . PHE A 1 87 ? 8.291 -3.694 -5.212 1.00 93.19 87 PHE A O 1
ATOM 680 N N . ALA A 1 88 ? 10.297 -3.773 -4.206 1.00 92.06 88 ALA A N 1
ATOM 681 C CA . ALA A 1 88 ? 11.054 -3.461 -5.416 1.00 92.06 88 ALA A CA 1
ATOM 682 C C . ALA A 1 88 ? 10.821 -4.499 -6.528 1.00 92.06 88 ALA A C 1
ATOM 684 O O . ALA A 1 88 ? 10.625 -4.117 -7.681 1.00 92.06 88 ALA A O 1
ATOM 685 N N . ALA A 1 89 ? 10.761 -5.790 -6.180 1.00 92.44 89 ALA A N 1
ATOM 686 C CA . ALA A 1 89 ? 10.452 -6.859 -7.128 1.00 92.44 89 ALA A CA 1
ATOM 687 C C . ALA A 1 89 ? 9.044 -6.721 -7.736 1.00 92.44 89 ALA A C 1
ATOM 689 O O . ALA A 1 89 ? 8.897 -6.859 -8.946 1.00 92.44 89 ALA A O 1
ATOM 690 N N . MET A 1 90 ? 8.026 -6.379 -6.933 1.00 92.19 90 MET A N 1
ATOM 691 C CA . MET A 1 90 ? 6.665 -6.130 -7.442 1.00 92.19 90 MET A CA 1
ATOM 692 C C . MET A 1 90 ? 6.629 -4.972 -8.447 1.00 92.19 90 MET A C 1
ATOM 694 O O . MET A 1 90 ? 5.978 -5.068 -9.484 1.00 92.19 90 MET A O 1
ATOM 698 N N . ILE A 1 91 ? 7.337 -3.876 -8.157 1.00 92.31 91 ILE A N 1
ATOM 699 C CA . ILE A 1 91 ? 7.416 -2.730 -9.071 1.00 92.31 91 ILE A CA 1
ATOM 700 C C . ILE A 1 91 ? 8.152 -3.107 -10.357 1.00 92.31 91 ILE A C 1
ATOM 702 O O . ILE A 1 91 ? 7.708 -2.721 -11.433 1.00 92.31 91 ILE A O 1
ATOM 706 N N . ALA A 1 92 ? 9.252 -3.857 -10.260 1.00 90.25 92 ALA A N 1
ATOM 707 C CA . ALA A 1 92 ? 9.989 -4.328 -11.428 1.00 90.25 92 ALA A CA 1
ATOM 708 C C . ALA A 1 92 ? 9.123 -5.232 -12.318 1.00 90.25 92 ALA A C 1
ATOM 710 O O . ALA A 1 92 ? 9.112 -5.047 -13.530 1.00 90.25 92 ALA A O 1
ATOM 711 N N . GLU A 1 93 ? 8.344 -6.139 -11.721 1.00 89.00 93 GLU A N 1
ATOM 712 C CA . GLU A 1 93 ? 7.402 -7.001 -12.443 1.00 89.00 93 GLU A CA 1
ATOM 713 C C . GLU A 1 93 ? 6.351 -6.180 -13.201 1.00 89.00 93 GLU A C 1
ATOM 715 O O . GLU A 1 93 ? 6.104 -6.420 -14.378 1.00 89.00 93 GLU A O 1
ATOM 720 N N . LEU A 1 94 ? 5.753 -5.179 -12.552 1.00 88.25 94 LEU A N 1
ATOM 721 C CA . LEU A 1 94 ? 4.802 -4.278 -13.203 1.00 88.25 94 LEU A CA 1
ATOM 722 C C . LEU A 1 94 ? 5.452 -3.473 -14.336 1.00 88.25 94 LEU A C 1
ATOM 724 O O . LEU A 1 94 ? 4.859 -3.323 -15.397 1.00 88.25 94 LEU A O 1
ATOM 728 N N . VAL A 1 95 ? 6.665 -2.952 -14.142 1.00 88.25 95 VAL A N 1
ATOM 729 C CA . VAL A 1 95 ? 7.387 -2.206 -15.188 1.00 88.25 95 VAL A CA 1
ATOM 730 C C . VAL A 1 95 ? 7.713 -3.104 -16.382 1.00 88.25 95 VAL A C 1
ATOM 732 O O . VAL A 1 95 ? 7.561 -2.668 -17.520 1.00 88.25 95 VAL A O 1
ATOM 735 N N . ASP A 1 96 ? 8.099 -4.359 -16.146 1.00 86.50 96 ASP A N 1
ATOM 736 C CA . ASP A 1 96 ? 8.375 -5.321 -17.215 1.00 86.50 96 ASP A CA 1
ATOM 737 C C . ASP A 1 96 ? 7.125 -5.636 -18.048 1.00 86.50 96 ASP A C 1
ATOM 739 O O . ASP A 1 96 ? 7.199 -5.676 -19.274 1.00 86.50 96 ASP A O 1
ATOM 743 N N . ARG A 1 97 ? 5.941 -5.728 -17.421 1.00 83.38 97 ARG A N 1
ATOM 744 C CA . ARG A 1 97 ? 4.661 -5.882 -18.147 1.00 83.38 97 ARG A CA 1
ATOM 745 C C . ARG A 1 97 ? 4.370 -4.731 -19.114 1.00 83.38 97 ARG A C 1
ATOM 747 O O . ARG A 1 97 ? 3.712 -4.944 -20.131 1.00 83.38 97 ARG A O 1
ATOM 754 N N . HIS A 1 98 ? 4.845 -3.526 -18.801 1.00 72.94 98 HIS A N 1
ATOM 755 C CA . HIS A 1 98 ? 4.732 -2.353 -19.670 1.00 72.94 98 HIS A CA 1
ATOM 756 C C . HIS A 1 98 ? 5.836 -2.287 -20.735 1.00 72.94 98 HIS A C 1
ATOM 758 O O . HIS A 1 98 ? 5.747 -1.472 -21.656 1.00 72.94 98 HIS A O 1
ATOM 764 N N . SER A 1 99 ? 6.878 -3.116 -20.628 1.00 69.38 99 SER A N 1
ATOM 765 C CA . SER A 1 99 ? 7.970 -3.145 -21.592 1.00 69.38 99 SER A CA 1
ATOM 766 C C . SER A 1 99 ? 7.496 -3.782 -22.906 1.00 69.38 99 SER A C 1
ATOM 768 O O . SER A 1 99 ? 6.981 -4.902 -22.906 1.00 69.38 99 SER A O 1
ATOM 770 N N . PRO A 1 100 ? 7.688 -3.124 -24.065 1.00 57.81 100 PRO A N 1
ATOM 771 C CA . PRO A 1 100 ? 7.288 -3.672 -25.363 1.00 57.81 100 PRO A CA 1
ATOM 772 C C . PRO A 1 100 ? 8.101 -4.909 -25.786 1.00 57.81 100 PRO A C 1
ATOM 774 O O . PRO A 1 100 ? 7.771 -5.532 -26.790 1.00 57.81 100 PRO A O 1
ATOM 777 N N . ILE A 1 101 ? 9.150 -5.271 -25.039 1.00 56.47 101 ILE A N 1
ATOM 778 C CA . ILE A 1 101 ? 10.114 -6.322 -25.394 1.00 56.47 101 ILE A CA 1
ATOM 779 C C . ILE A 1 101 ? 9.610 -7.729 -25.006 1.00 56.47 101 ILE A C 1
ATOM 781 O O . ILE A 1 101 ? 10.056 -8.714 -25.586 1.00 56.47 101 ILE A O 1
ATOM 785 N N . SER A 1 102 ? 8.629 -7.845 -24.102 1.00 52.53 102 SER A N 1
ATOM 786 C CA . SER A 1 102 ? 8.132 -9.143 -23.598 1.00 52.53 102 SER A CA 1
ATOM 787 C C . SER A 1 102 ? 6.947 -9.722 -24.396 1.00 52.53 102 SER A C 1
ATOM 789 O O . SER A 1 102 ? 6.394 -10.755 -24.022 1.00 52.53 102 SER A O 1
ATOM 791 N N . ARG A 1 103 ? 6.542 -9.079 -25.504 1.00 47.00 103 ARG A N 1
ATOM 792 C CA . ARG A 1 103 ? 5.597 -9.628 -26.495 1.00 47.00 103 ARG A CA 1
ATOM 793 C C . ARG A 1 103 ? 6.363 -10.113 -27.730 1.00 47.00 103 ARG A C 1
ATOM 795 O O . ARG A 1 103 ? 6.385 -9.418 -28.743 1.00 47.00 103 ARG A O 1
ATOM 802 N N . ASN A 1 104 ? 6.978 -11.288 -27.647 1.00 39.06 104 ASN A N 1
ATOM 803 C CA . ASN A 1 104 ? 7.375 -12.069 -28.821 1.00 39.06 104 ASN A CA 1
ATOM 804 C C . ASN A 1 104 ? 7.017 -13.537 -28.608 1.00 39.06 104 ASN A C 1
ATOM 806 O O . ASN A 1 104 ? 7.337 -14.050 -27.514 1.00 39.06 104 ASN A O 1
#

pLDDT: mean 79.49, std 15.62, range [39.06, 95.0]

Solvent-accessible surface area (backbone atoms only — not comparable to full-atom values): 5718 Å² total; per-residue (Å²): 144,68,65,66,67,47,52,57,51,51,31,46,72,69,74,36,48,72,56,34,48,54,51,36,53,51,44,36,72,76,38,75,74,40,18,68,47,30,35,52,42,12,33,52,25,27,68,70,66,40,50,73,62,10,53,55,27,37,51,49,5,43,75,52,64,45,83,55,45,70,56,59,73,66,37,71,49,41,54,81,42,70,81,38,69,68,50,53,50,54,38,50,54,50,50,51,73,70,40,83,81,77,76,122

Nearest PDB structures (foldseek):
  8ump-assembly1_A  TM=7.329E-01  e=2.179E-02  synthetic construct
  6v8e-assembly1_A  TM=6.479E-01  e=2.413E-02  synthetic construct
  4am9-assembly1_A  TM=6.133E-01  e=6.042E-02  Yersinia enterocolitica
  6gxz-assembly2_C  TM=6.504E-01  e=1.006E-01  Homo sapiens
  4nrh-assembly2_B  TM=6.139E-01  e=8.205E-02  Chlamydia pneumoniae